Protein AF-A0A2U8WHD4-F1 (afdb_monomer)

Sequence (89 aa):
MNELTLLSTDSLPALQTVLDGLGTGQALRLTNTDCDRLFGVNDARMGRVRNFARGHNCIALWDDDGLTFCRQPPAAARWRPPPAGEPRT

Nearest PDB structures (foldseek):
  3zie-assembly1_A  TM=5.720E-01  e=2.438E+00  Archaeoglobus fulgidus
  3fau-assembly3_B  TM=4.037E-01  e=3.587E+00  Homo sapiens
  3ztw-assembly1_A  TM=4.354E-01  e=6.826E+00  Thermus thermophilus HB27
  6d6y-assembly1_A  TM=2.952E-01  e=7.763E+00  Moorena bouillonii

Mean predicted aligned error: 10.09 Å

Foldseek 3Di:
DDPPPPLPLQELVSVLVVLLPDDAFDKDWDFQVSLCNHQNDDPCSVVVVQVSLVVSCWGWDADPGGIMTHRHDDPVPPDDDDPPDDPPD

Secondary structure (DSSP, 8-state):
--GGG----SSHHHHHHHHHHPPTT-EEEEEHHHHHHHH-SSTTHHHHHHHHHHHTTEEEEEETTEEEEEEPPPGGGS--PPPS-----

Organism: NCBI:txid2202825

Structure (mmCIF, N/CA/C/O backbone):
data_AF-A0A2U8WHD4-F1
#
_entry.id   AF-A0A2U8WHD4-F1
#
loop_
_atom_site.group_PDB
_atom_site.id
_atom_site.type_symbol
_atom_site.label_atom_id
_atom_site.label_alt_id
_atom_site.label_comp_id
_atom_site.label_asym_id
_atom_site.label_entity_id
_atom_site.label_seq_id
_atom_site.pdbx_PDB_ins_code
_atom_site.Cartn_x
_atom_site.Cartn_y
_atom_site.Cartn_z
_atom_site.occupancy
_atom_site.B_iso_or_equiv
_atom_site.auth_seq_id
_atom_site.auth_comp_id
_atom_site.auth_asym_id
_atom_site.auth_atom_id
_atom_site.pdbx_PDB_model_num
ATOM 1 N N . MET A 1 1 ? -1.077 24.121 8.932 1.00 37.19 1 MET A N 1
ATOM 2 C CA . MET A 1 1 ? -0.240 23.438 7.922 1.00 37.19 1 MET A CA 1
ATOM 3 C C . MET A 1 1 ? -0.059 22.014 8.412 1.00 37.19 1 MET A C 1
ATOM 5 O O . MET A 1 1 ? 0.479 21.855 9.494 1.00 37.19 1 MET A O 1
ATOM 9 N N . ASN A 1 2 ? -0.623 21.018 7.719 1.00 36.44 2 ASN A N 1
ATOM 10 C CA . ASN A 1 2 ? -0.597 19.621 8.167 1.00 36.44 2 ASN A CA 1
ATOM 11 C C . ASN A 1 2 ? 0.796 19.022 7.948 1.00 36.44 2 ASN A C 1
ATOM 13 O O . ASN A 1 2 ? 1.226 18.872 6.812 1.00 36.44 2 ASN A O 1
ATOM 17 N N . GLU A 1 3 ? 1.459 18.635 9.032 1.00 41.75 3 GLU A N 1
ATOM 18 C CA . GLU A 1 3 ? 2.804 18.041 9.066 1.00 41.75 3 GLU A CA 1
ATOM 19 C C . GLU A 1 3 ? 2.839 16.562 8.610 1.00 41.75 3 GLU A C 1
ATOM 21 O O . GLU A 1 3 ? 3.816 15.855 8.828 1.00 41.75 3 GLU A O 1
ATOM 26 N N . LEU A 1 4 ? 1.781 16.074 7.951 1.00 46.47 4 LEU A N 1
ATOM 27 C CA . LEU A 1 4 ? 1.667 14.689 7.464 1.00 46.47 4 LEU A CA 1
ATOM 28 C C . LEU A 1 4 ? 2.231 14.480 6.046 1.00 46.47 4 LEU A C 1
ATOM 30 O O . LEU A 1 4 ? 2.255 13.355 5.559 1.00 46.47 4 LEU A O 1
ATOM 34 N N . THR A 1 5 ? 2.698 15.537 5.380 1.00 45.09 5 THR A N 1
ATOM 35 C CA . THR A 1 5 ? 3.239 15.491 4.007 1.00 45.09 5 THR A CA 1
ATOM 36 C C . THR A 1 5 ? 4.762 15.345 3.921 1.00 45.09 5 THR A C 1
AT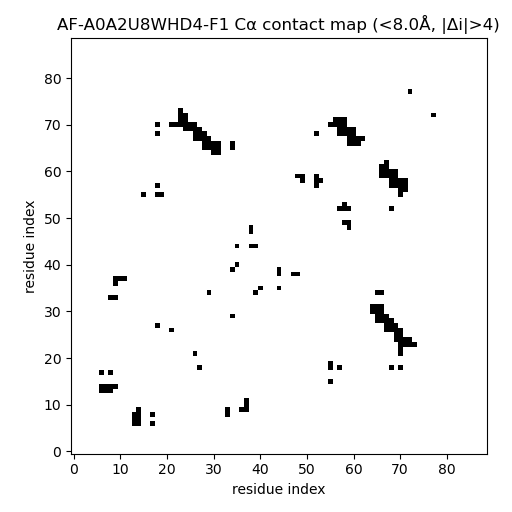OM 38 O O . THR A 1 5 ? 5.286 15.283 2.815 1.00 45.09 5 THR A O 1
ATOM 41 N N . LEU A 1 6 ? 5.482 15.266 5.048 1.00 46.25 6 LEU A N 1
ATOM 42 C CA . LEU A 1 6 ? 6.952 15.129 5.068 1.00 46.25 6 LEU A CA 1
ATOM 43 C C . LEU A 1 6 ? 7.456 13.732 5.451 1.00 46.25 6 LEU A C 1
ATOM 45 O O . LEU A 1 6 ? 8.666 13.521 5.531 1.00 46.25 6 LEU A O 1
ATOM 49 N N . LEU A 1 7 ? 6.568 12.757 5.662 1.00 53.56 7 LEU A N 1
ATOM 50 C CA . LEU A 1 7 ? 6.985 11.360 5.780 1.00 53.56 7 LEU A CA 1
ATOM 51 C C . LEU A 1 7 ? 7.241 10.811 4.376 1.00 53.56 7 LEU A C 1
ATOM 53 O O . LEU A 1 7 ? 6.429 10.085 3.810 1.00 53.56 7 LEU A O 1
ATOM 57 N N . SER A 1 8 ? 8.377 11.210 3.812 1.00 58.38 8 SER A N 1
ATOM 58 C CA . SER A 1 8 ? 8.963 10.604 2.624 1.00 58.38 8 SER A CA 1
ATOM 59 C C . SER A 1 8 ? 8.970 9.088 2.792 1.00 58.38 8 SER A C 1
ATOM 61 O O . SER A 1 8 ? 9.764 8.546 3.556 1.00 58.38 8 SER A O 1
ATOM 63 N N . THR A 1 9 ? 8.127 8.373 2.051 1.00 68.12 9 THR A N 1
ATOM 64 C CA . THR A 1 9 ? 8.181 6.907 1.948 1.00 68.12 9 THR A CA 1
ATOM 65 C C . THR A 1 9 ? 9.373 6.441 1.104 1.00 68.12 9 THR A C 1
ATOM 67 O O . THR A 1 9 ? 9.432 5.284 0.716 1.00 68.12 9 THR A O 1
ATOM 70 N N . ASP A 1 10 ? 10.366 7.309 0.870 1.00 75.62 10 ASP A N 1
ATOM 71 C CA . ASP A 1 10 ? 11.591 7.087 0.091 1.00 75.62 10 ASP A CA 1
ATOM 72 C C . ASP A 1 10 ? 12.486 5.944 0.609 1.00 75.62 10 ASP A C 1
ATOM 74 O O . ASP A 1 10 ? 13.449 5.559 -0.058 1.00 75.62 10 ASP A O 1
ATOM 78 N N . SER A 1 11 ? 12.205 5.400 1.799 1.00 83.81 11 SER A N 1
ATOM 79 C CA . SER A 1 11 ? 12.932 4.267 2.376 1.00 83.81 11 SER A CA 1
ATOM 80 C C . SER A 1 11 ? 12.014 3.324 3.160 1.00 83.81 11 SER A C 1
ATOM 82 O O . SER A 1 11 ? 10.975 3.735 3.679 1.00 83.81 11 SER A O 1
ATOM 84 N N . LEU A 1 12 ? 12.421 2.056 3.298 1.00 86.06 12 LEU A N 1
ATOM 85 C CA . LEU A 1 12 ? 11.669 1.052 4.065 1.00 86.06 12 LEU A CA 1
ATOM 86 C C . LEU A 1 12 ? 11.449 1.446 5.543 1.00 86.06 12 LEU A C 1
ATOM 88 O O . LEU A 1 12 ? 10.324 1.276 6.012 1.00 86.06 12 LEU A O 1
ATOM 92 N N . PRO A 1 13 ? 12.433 2.006 6.282 1.00 86.69 13 PRO A N 1
ATOM 93 C CA . PRO A 1 13 ? 12.206 2.468 7.658 1.00 86.69 13 PRO A CA 1
ATOM 94 C C . PRO A 1 13 ? 11.215 3.637 7.758 1.00 86.69 13 PRO A C 1
ATOM 96 O O . PRO A 1 13 ? 10.420 3.715 8.697 1.00 86.69 13 PRO A O 1
ATOM 99 N N . ALA A 1 14 ? 11.226 4.540 6.774 1.00 84.88 14 ALA A N 1
ATOM 100 C CA . ALA A 1 14 ? 10.274 5.643 6.738 1.00 84.88 14 ALA A CA 1
ATOM 101 C C . ALA A 1 14 ? 8.858 5.137 6.424 1.00 84.88 14 ALA A C 1
ATOM 103 O O . ALA A 1 14 ? 7.908 5.496 7.117 1.00 84.88 14 ALA A O 1
ATOM 104 N N . LEU A 1 15 ? 8.727 4.218 5.459 1.00 87.44 15 LEU A N 1
ATOM 105 C CA . LEU A 1 15 ? 7.466 3.536 5.172 1.00 87.44 15 LEU A CA 1
ATOM 106 C C . LEU A 1 15 ? 6.931 2.796 6.408 1.00 87.44 15 LEU A C 1
ATOM 108 O O . LEU A 1 15 ? 5.744 2.880 6.705 1.00 87.44 15 LEU A O 1
ATOM 112 N N . GLN A 1 16 ? 7.804 2.116 7.151 1.00 87.62 16 GLN A N 1
ATOM 113 C CA . GLN A 1 16 ? 7.457 1.437 8.399 1.00 87.62 16 GLN A CA 1
ATOM 114 C C . GLN A 1 16 ? 6.863 2.406 9.429 1.00 87.62 16 GLN A C 1
ATOM 116 O O . GLN A 1 16 ? 5.777 2.145 9.936 1.00 87.62 16 GLN A O 1
ATOM 121 N N . THR A 1 17 ? 7.505 3.555 9.660 1.00 87.44 17 THR A N 1
ATOM 122 C CA . THR A 1 17 ? 6.987 4.593 10.573 1.00 87.44 17 THR A CA 1
ATOM 123 C C . THR A 1 17 ? 5.574 5.041 10.188 1.00 87.44 17 THR A C 1
ATOM 125 O O . TH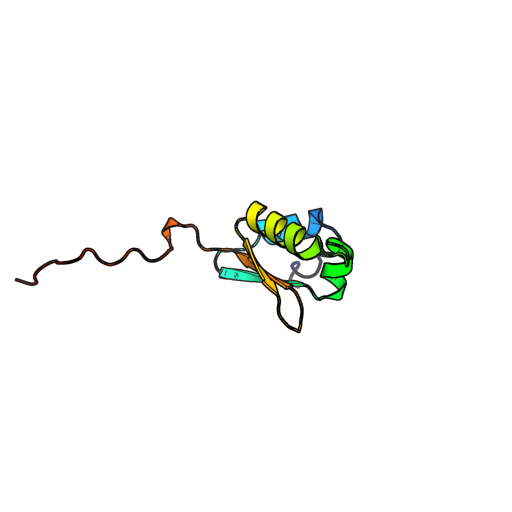R A 1 17 ? 4.706 5.182 11.050 1.00 87.44 17 THR A O 1
ATOM 128 N N . VAL A 1 18 ? 5.315 5.224 8.888 1.00 87.81 18 VAL A N 1
ATOM 129 C CA . VAL A 1 18 ? 3.983 5.604 8.393 1.00 87.81 18 VAL A CA 1
ATOM 130 C C . VAL A 1 18 ? 2.971 4.487 8.639 1.00 87.81 18 VAL A C 1
ATOM 132 O O . VAL A 1 18 ? 1.886 4.752 9.153 1.00 87.81 18 VAL A O 1
ATOM 135 N N . LEU A 1 19 ? 3.314 3.240 8.299 1.00 87.00 19 LEU A N 1
ATOM 136 C CA . LEU A 1 19 ? 2.415 2.101 8.488 1.00 87.00 19 LEU A CA 1
ATOM 137 C C . LEU A 1 19 ? 2.107 1.851 9.965 1.00 87.00 19 LEU A C 1
ATOM 139 O O . LEU A 1 19 ? 0.968 1.532 10.299 1.00 87.00 19 LEU A O 1
ATOM 143 N N . ASP A 1 20 ? 3.084 2.024 10.852 1.00 84.62 20 ASP A N 1
ATOM 144 C CA . ASP A 1 20 ? 2.893 1.886 12.293 1.00 84.62 20 ASP A CA 1
ATOM 145 C C . ASP A 1 20 ? 1.966 2.967 12.855 1.00 84.62 20 ASP A C 1
ATOM 147 O O . ASP A 1 20 ? 1.156 2.662 13.732 1.00 84.62 20 ASP A O 1
ATOM 151 N N . GLY A 1 21 ? 1.990 4.171 12.279 1.00 84.06 21 GLY A N 1
ATOM 152 C CA . GLY A 1 21 ? 1.073 5.263 12.605 1.00 84.06 21 GLY A CA 1
ATOM 153 C C . GLY A 1 21 ? -0.337 5.145 12.014 1.00 84.06 21 GLY A C 1
ATOM 154 O O . GLY A 1 21 ? -1.210 5.920 12.406 1.00 84.06 21 GLY A O 1
ATOM 155 N N . LEU A 1 22 ? -0.604 4.203 11.098 1.00 83.94 22 LEU A N 1
ATOM 156 C CA . LEU A 1 22 ? -1.942 4.056 10.515 1.00 83.94 22 LEU A CA 1
ATOM 157 C C . LEU A 1 22 ? -2.968 3.648 11.583 1.00 83.94 22 LEU A C 1
ATOM 159 O O . LEU A 1 22 ? -2.792 2.686 12.330 1.00 83.94 22 LEU A O 1
ATOM 163 N N . GLY A 1 23 ? -4.095 4.341 11.622 1.00 80.94 23 GLY A N 1
ATOM 164 C CA . GLY A 1 23 ? -5.285 3.921 12.348 1.00 80.94 23 GLY A CA 1
ATOM 165 C C . GLY A 1 23 ? -5.986 2.741 11.670 1.00 80.94 23 GLY A C 1
ATOM 166 O O . GLY A 1 23 ? -5.757 2.418 10.503 1.00 80.94 23 GLY A O 1
ATOM 167 N N . THR A 1 24 ? -6.885 2.084 12.404 1.00 80.31 24 THR A N 1
ATOM 168 C CA . THR A 1 24 ? -7.727 1.016 11.840 1.00 80.31 24 THR A CA 1
ATOM 169 C C . THR A 1 24 ? -8.585 1.562 10.698 1.00 80.31 24 THR A C 1
ATOM 171 O O . THR A 1 24 ? -9.263 2.572 10.867 1.00 80.31 24 THR A O 1
ATOM 174 N N . GLY A 1 25 ? -8.566 0.891 9.542 1.00 77.56 25 GLY A N 1
ATOM 175 C CA . GLY A 1 25 ? -9.306 1.323 8.353 1.00 77.56 25 GLY A CA 1
ATOM 176 C C . GLY A 1 25 ? -8.623 2.429 7.543 1.00 77.56 25 GLY A C 1
ATOM 177 O O . GLY A 1 25 ? -9.135 2.797 6.489 1.00 77.56 25 GLY A O 1
ATOM 178 N N . GLN A 1 26 ? -7.466 2.934 7.984 1.00 85.50 26 GLN A N 1
ATOM 179 C CA . GLN A 1 26 ? -6.650 3.822 7.163 1.00 85.50 26 GLN A CA 1
ATOM 180 C C . GLN A 1 26 ? -5.797 3.023 6.176 1.00 85.50 26 GLN A C 1
ATOM 182 O O . GLN A 1 26 ? -5.415 1.871 6.425 1.00 85.50 26 GLN A O 1
ATOM 187 N N . ALA A 1 27 ? -5.503 3.665 5.049 1.00 87.94 27 ALA A N 1
ATOM 188 C CA . ALA A 1 27 ? -4.709 3.098 3.980 1.00 87.94 27 ALA A CA 1
ATOM 189 C C . ALA A 1 27 ? -3.632 4.079 3.517 1.00 87.94 27 ALA A C 1
ATOM 191 O O . ALA A 1 27 ? -3.843 5.291 3.508 1.00 87.94 27 ALA A O 1
ATOM 192 N N . LEU A 1 28 ? -2.494 3.531 3.110 1.00 89.00 28 LEU A N 1
ATOM 193 C CA . LEU A 1 28 ? -1.401 4.251 2.478 1.00 89.00 28 LEU A CA 1
ATOM 194 C C . LEU A 1 28 ? -1.207 3.695 1.074 1.00 89.00 28 LEU A C 1
ATOM 196 O O . LEU A 1 28 ? -1.000 2.494 0.909 1.00 89.00 28 LEU A O 1
ATOM 200 N N . ARG A 1 29 ? -1.238 4.569 0.072 1.00 90.00 29 ARG A N 1
ATOM 201 C CA . ARG A 1 29 ? -0.991 4.198 -1.319 1.00 90.00 29 ARG A CA 1
ATOM 202 C C . ARG A 1 29 ? 0.398 4.647 -1.749 1.00 90.00 29 ARG A C 1
ATOM 204 O O . ARG A 1 29 ? 0.805 5.770 -1.473 1.00 90.00 29 ARG A O 1
ATOM 211 N N . LEU A 1 30 ? 1.098 3.752 -2.429 1.00 88.19 30 LEU A 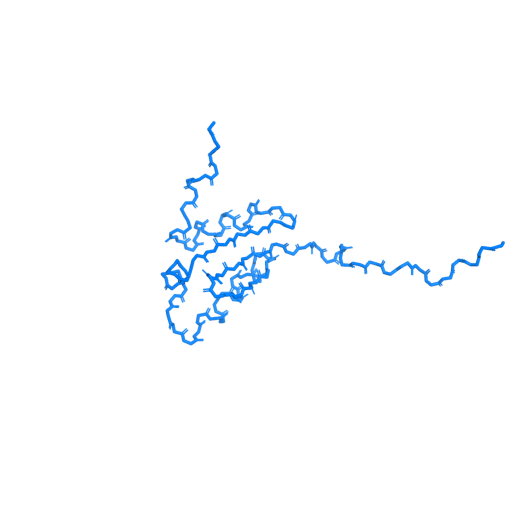N 1
ATOM 212 C CA . LEU A 1 30 ? 2.376 3.978 -3.081 1.00 88.19 30 LEU A CA 1
ATOM 213 C C . LEU A 1 30 ? 2.189 3.846 -4.586 1.00 88.19 30 LEU A C 1
ATOM 215 O O . LEU A 1 30 ? 1.433 2.988 -5.050 1.00 88.19 30 LEU A O 1
ATOM 219 N N . THR A 1 31 ? 2.906 4.664 -5.349 1.00 88.69 31 THR A N 1
ATOM 220 C CA . THR A 1 31 ? 2.950 4.502 -6.804 1.00 88.69 31 THR A CA 1
ATOM 221 C C . THR A 1 31 ? 3.736 3.241 -7.173 1.00 88.69 31 THR A C 1
ATOM 223 O O . THR A 1 31 ? 4.533 2.730 -6.377 1.00 88.69 31 THR A O 1
ATOM 226 N N . ASN A 1 32 ? 3.551 2.735 -8.396 1.00 86.38 32 ASN A N 1
ATOM 227 C CA . ASN A 1 32 ? 4.377 1.633 -8.902 1.00 86.38 32 ASN A CA 1
ATOM 228 C C . ASN A 1 32 ? 5.878 1.986 -8.873 1.00 86.38 32 ASN A C 1
ATOM 230 O O . ASN A 1 32 ? 6.683 1.157 -8.458 1.00 86.38 32 ASN A O 1
ATOM 234 N N . THR A 1 33 ? 6.242 3.233 -9.189 1.00 87.00 33 THR A N 1
ATOM 235 C CA . THR A 1 33 ? 7.628 3.727 -9.128 1.00 87.00 33 THR A CA 1
ATOM 236 C C . THR A 1 33 ? 8.215 3.646 -7.718 1.00 87.00 33 THR A C 1
ATOM 238 O O . THR A 1 33 ? 9.334 3.162 -7.541 1.00 87.00 33 THR A O 1
ATOM 241 N N . ASP A 1 34 ? 7.464 4.072 -6.699 1.00 87.56 34 ASP A N 1
ATOM 242 C CA . ASP A 1 34 ? 7.918 3.994 -5.303 1.00 87.56 34 ASP A CA 1
ATOM 243 C C . ASP A 1 34 ? 8.062 2.541 -4.855 1.00 87.56 34 ASP A C 1
ATOM 245 O O . ASP A 1 34 ? 9.030 2.173 -4.188 1.00 87.56 34 ASP A O 1
ATOM 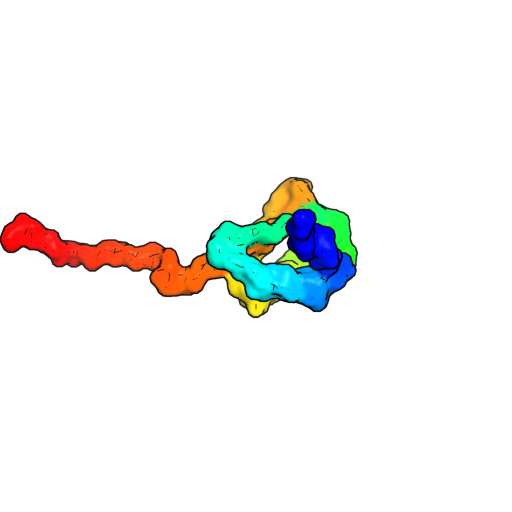249 N N . CYS A 1 35 ? 7.130 1.684 -5.273 1.00 85.69 35 CYS A N 1
ATOM 250 C CA . CYS A 1 35 ? 7.201 0.255 -4.992 1.00 85.69 35 CYS A CA 1
ATOM 251 C C . CYS A 1 35 ? 8.427 -0.393 -5.621 1.00 85.69 35 CYS A C 1
ATOM 253 O O . CYS A 1 35 ? 9.097 -1.190 -4.967 1.00 85.69 35 CYS A O 1
ATOM 255 N N . ASP A 1 36 ? 8.739 -0.043 -6.862 1.00 88.88 36 ASP A N 1
ATOM 256 C CA . ASP A 1 36 ? 9.903 -0.556 -7.575 1.00 88.88 36 ASP A CA 1
ATOM 257 C C . ASP A 1 36 ? 11.206 -0.084 -6.935 1.00 88.88 36 ASP A C 1
ATOM 259 O O . ASP A 1 36 ? 12.149 -0.865 -6.801 1.00 88.88 36 ASP A O 1
ATOM 263 N N . ARG A 1 37 ? 11.241 1.157 -6.445 1.00 88.88 37 ARG A N 1
ATOM 264 C CA . ARG A 1 37 ? 12.385 1.699 -5.707 1.00 88.88 37 ARG A CA 1
ATOM 265 C C . ARG A 1 37 ? 12.586 1.019 -4.350 1.00 88.88 37 ARG A C 1
ATOM 267 O O . ARG A 1 37 ? 13.721 0.737 -3.975 1.00 88.88 37 ARG A O 1
ATOM 274 N N . LEU A 1 38 ? 11.506 0.753 -3.616 1.00 87.88 38 LEU A N 1
ATOM 275 C CA . LEU A 1 38 ? 11.552 0.202 -2.255 1.00 87.88 38 LEU A CA 1
ATOM 276 C C . LEU A 1 38 ? 11.716 -1.315 -2.215 1.00 87.88 38 LEU A C 1
ATOM 278 O O . LEU A 1 38 ? 12.441 -1.854 -1.380 1.00 87.88 38 LEU A O 1
ATOM 282 N N . PHE A 1 39 ? 11.006 -2.010 -3.098 1.00 87.19 39 PHE A N 1
ATOM 283 C CA . PHE A 1 39 ? 10.889 -3.461 -3.090 1.00 87.19 39 PHE A CA 1
ATOM 284 C C . PHE A 1 39 ? 11.554 -4.117 -4.295 1.00 87.19 39 PHE A C 1
ATOM 286 O O . PHE A 1 39 ? 11.599 -5.347 -4.317 1.00 87.19 39 PHE A O 1
ATOM 293 N N . GLY A 1 40 ? 12.095 -3.355 -5.251 1.00 87.31 40 GLY A N 1
ATOM 294 C CA . GLY A 1 40 ? 12.733 -3.857 -6.470 1.00 87.31 40 GLY A CA 1
ATOM 295 C C . GLY A 1 40 ? 11.736 -4.371 -7.513 1.00 87.31 40 GLY A C 1
ATOM 296 O O . GLY A 1 40 ? 10.607 -4.716 -7.189 1.00 87.31 40 GLY A O 1
ATOM 297 N N . VAL A 1 41 ? 12.184 -4.504 -8.763 1.00 87.12 41 VAL A N 1
ATOM 298 C CA . VAL A 1 41 ? 11.358 -4.903 -9.927 1.00 87.12 41 VAL A CA 1
ATOM 299 C C . VAL A 1 41 ? 11.349 -6.411 -10.221 1.00 87.12 41 VAL A C 1
ATOM 301 O O . VAL A 1 41 ? 10.991 -6.829 -11.315 1.00 87.12 41 VAL A O 1
ATOM 304 N N . ASN A 1 42 ? 11.799 -7.249 -9.286 1.00 89.12 42 ASN A N 1
ATOM 305 C CA . ASN A 1 42 ? 11.974 -8.682 -9.544 1.00 89.12 42 ASN A CA 1
ATOM 306 C C . ASN A 1 42 ? 10.770 -9.530 -9.098 1.00 89.12 42 ASN A C 1
ATOM 308 O O . ASN A 1 42 ? 9.885 -9.063 -8.383 1.00 89.12 42 ASN A O 1
ATOM 312 N N . ASP A 1 43 ? 10.789 -10.817 -9.436 1.00 84.75 43 ASP A N 1
ATOM 313 C CA . ASP A 1 43 ? 9.696 -11.758 -9.141 1.00 84.75 43 ASP A CA 1
ATOM 314 C C . ASP A 1 43 ? 9.430 -11.926 -7.631 1.00 84.75 43 ASP A C 1
ATOM 316 O O . ASP A 1 43 ? 8.328 -12.269 -7.200 1.00 84.75 43 ASP A O 1
ATOM 320 N N . ALA A 1 44 ? 10.424 -11.617 -6.792 1.00 87.81 44 ALA A N 1
ATOM 321 C CA . ALA A 1 44 ? 10.295 -11.632 -5.338 1.00 87.81 44 ALA A CA 1
ATOM 322 C C . ALA A 1 44 ? 9.611 -10.373 -4.765 1.00 87.81 44 ALA A C 1
ATOM 324 O O . ALA A 1 44 ? 9.293 -10.357 -3.571 1.00 87.81 44 ALA A O 1
ATOM 325 N N . ARG A 1 45 ? 9.351 -9.334 -5.577 1.00 88.25 45 ARG A N 1
ATOM 326 C CA . ARG A 1 45 ? 8.712 -8.066 -5.168 1.00 88.25 45 ARG A CA 1
ATOM 327 C C . ARG A 1 45 ? 7.418 -8.313 -4.408 1.00 88.25 45 ARG A C 1
ATOM 329 O O . ARG A 1 45 ? 7.253 -7.840 -3.286 1.00 88.25 45 ARG A O 1
ATOM 336 N N . MET A 1 46 ? 6.524 -9.118 -4.981 1.00 85.94 46 MET A N 1
ATOM 337 C CA . MET A 1 46 ? 5.223 -9.409 -4.379 1.00 85.94 46 MET A CA 1
ATOM 338 C C . MET A 1 46 ? 5.359 -10.151 -3.041 1.00 85.94 46 MET A C 1
ATOM 340 O O . MET A 1 46 ? 4.627 -9.862 -2.093 1.00 85.94 46 MET A O 1
ATOM 344 N N . GLY A 1 47 ? 6.324 -11.070 -2.935 1.00 89.62 47 GLY A N 1
ATOM 345 C CA . GLY A 1 47 ? 6.630 -11.774 -1.690 1.00 89.62 47 GLY A CA 1
ATOM 346 C C . GLY A 1 47 ? 7.136 -10.829 -0.599 1.00 89.62 47 GLY A C 1
ATOM 347 O O . GLY A 1 47 ? 6.640 -10.872 0.528 1.00 89.62 47 GLY A O 1
ATOM 348 N N . ARG A 1 48 ? 8.064 -9.924 -0.943 1.00 90.25 48 ARG A N 1
ATOM 349 C CA . ARG A 1 48 ? 8.596 -8.912 -0.017 1.00 90.25 48 ARG A CA 1
ATOM 350 C C . ARG A 1 48 ? 7.514 -7.961 0.474 1.00 90.25 48 ARG A C 1
ATOM 352 O O . ARG A 1 48 ? 7.391 -7.769 1.678 1.00 90.25 48 ARG A O 1
ATOM 359 N N . VAL A 1 49 ? 6.698 -7.437 -0.438 1.00 90.69 49 VAL A N 1
ATOM 360 C CA . VAL A 1 49 ? 5.575 -6.547 -0.117 1.00 90.69 49 VAL A CA 1
ATOM 361 C C . VAL A 1 49 ? 4.585 -7.219 0.833 1.00 90.69 49 VAL A C 1
ATOM 363 O O . VAL A 1 49 ? 4.210 -6.638 1.848 1.00 90.69 49 VAL A O 1
ATOM 366 N N . ARG A 1 50 ? 4.187 -8.466 0.550 1.00 90.12 50 ARG A N 1
ATOM 367 C CA . ARG A 1 50 ? 3.263 -9.214 1.417 1.00 90.12 50 ARG A CA 1
ATOM 368 C C . ARG A 1 50 ? 3.855 -9.482 2.795 1.00 90.12 50 ARG A C 1
ATOM 370 O O . ARG A 1 50 ? 3.139 -9.375 3.788 1.00 90.12 50 ARG A O 1
ATOM 377 N N . ASN A 1 51 ? 5.140 -9.832 2.862 1.00 90.50 51 ASN A N 1
ATOM 378 C CA . ASN A 1 51 ? 5.816 -10.063 4.134 1.00 90.50 51 ASN A CA 1
ATOM 379 C C . ASN A 1 51 ? 5.908 -8.769 4.954 1.00 90.50 51 ASN A C 1
ATOM 381 O O . ASN A 1 51 ? 5.598 -8.762 6.142 1.00 90.50 51 ASN A O 1
ATOM 385 N N . PHE A 1 52 ? 6.239 -7.661 4.289 1.00 90.38 52 PHE A N 1
ATOM 386 C CA . PHE A 1 52 ? 6.282 -6.336 4.893 1.00 90.38 52 PHE A CA 1
ATOM 387 C C . PHE A 1 52 ? 4.908 -5.921 5.435 1.00 90.38 52 PHE A C 1
ATOM 389 O O . PHE A 1 52 ? 4.787 -5.582 6.607 1.00 90.38 52 PHE A O 1
ATOM 396 N N . ALA A 1 53 ? 3.844 -6.060 4.638 1.00 90.44 53 ALA A N 1
ATOM 397 C CA . ALA A 1 53 ? 2.478 -5.765 5.074 1.00 90.44 53 ALA A CA 1
ATOM 398 C C . ALA A 1 53 ? 2.079 -6.585 6.315 1.00 90.44 53 ALA A C 1
ATOM 400 O O . ALA A 1 53 ? 1.587 -6.029 7.300 1.00 90.44 53 ALA A O 1
ATOM 401 N N . ARG A 1 54 ? 2.356 -7.899 6.300 1.00 87.75 54 ARG A N 1
ATOM 402 C CA . ARG A 1 54 ? 2.062 -8.802 7.424 1.00 87.75 54 ARG A CA 1
ATOM 403 C C . ARG A 1 54 ? 2.792 -8.414 8.705 1.00 87.75 54 ARG A C 1
ATOM 405 O O . ARG A 1 54 ? 2.186 -8.512 9.768 1.00 87.75 54 ARG A O 1
ATOM 412 N N . GLY A 1 55 ? 4.043 -7.962 8.615 1.00 86.81 55 GLY A N 1
ATOM 413 C CA . GLY A 1 55 ? 4.801 -7.472 9.771 1.00 86.81 55 GLY A CA 1
ATOM 414 C C . GLY A 1 55 ? 4.135 -6.284 10.476 1.00 86.81 55 GLY A C 1
ATOM 415 O O . GLY A 1 55 ? 4.288 -6.129 11.682 1.00 86.81 55 GLY A O 1
ATOM 416 N N . 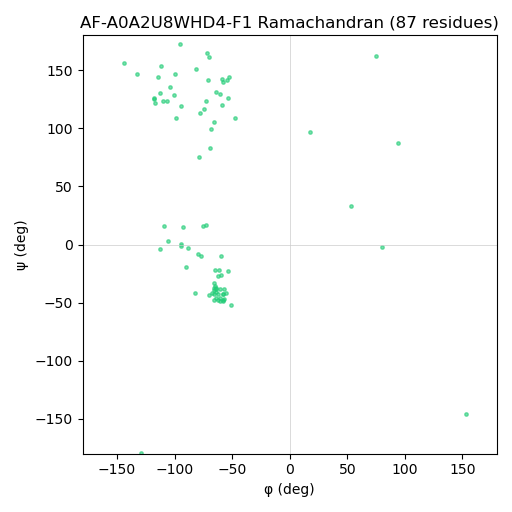HIS A 1 56 ? 3.327 -5.508 9.747 1.00 86.56 56 HIS A N 1
ATOM 417 C CA . HIS A 1 56 ? 2.692 -4.274 10.220 1.00 86.56 56 HIS A CA 1
ATOM 418 C C . HIS A 1 56 ? 1.170 -4.382 10.429 1.00 86.56 56 HIS A C 1
ATOM 420 O O . HIS A 1 56 ? 0.485 -3.359 10.535 1.00 86.56 56 HIS A O 1
ATOM 426 N N . ASN A 1 57 ? 0.613 -5.601 10.493 1.00 86.56 57 ASN A N 1
ATOM 427 C CA . ASN A 1 57 ? -0.840 -5.854 10.551 1.00 86.56 57 ASN A CA 1
ATOM 428 C C . ASN A 1 57 ? -1.617 -5.170 9.409 1.00 86.56 57 ASN A C 1
ATOM 430 O O . ASN A 1 57 ? -2.753 -4.714 9.572 1.00 86.56 57 ASN A O 1
ATOM 434 N N . CYS A 1 58 ? -0.979 -5.074 8.247 1.00 88.69 58 CYS A N 1
ATOM 435 C CA . CYS A 1 58 ? -1.552 -4.499 7.046 1.00 88.69 58 CYS A CA 1
ATOM 436 C C . CYS A 1 58 ? -1.778 -5.584 5.989 1.00 88.69 58 CYS A C 1
ATOM 438 O O . CYS A 1 58 ? -1.086 -6.602 5.939 1.00 88.69 58 CYS A O 1
ATOM 440 N N . ILE A 1 59 ? -2.739 -5.339 5.106 1.00 89.00 59 ILE A N 1
ATOM 441 C CA . ILE A 1 59 ? -2.867 -6.047 3.832 1.00 89.00 59 ILE A CA 1
ATOM 442 C C . ILE A 1 59 ? -2.284 -5.187 2.722 1.00 89.00 59 ILE A C 1
ATOM 444 O O . ILE A 1 59 ? -2.371 -3.966 2.778 1.00 89.00 59 ILE A O 1
ATOM 448 N N . ALA A 1 60 ? -1.709 -5.842 1.723 1.00 90.75 60 ALA A N 1
ATOM 449 C CA . ALA A 1 60 ? -1.213 -5.220 0.507 1.00 90.75 60 ALA A CA 1
ATOM 450 C C . ALA A 1 60 ? -2.167 -5.547 -0.649 1.00 90.75 60 ALA A C 1
ATOM 452 O O . ALA A 1 60 ? -2.417 -6.724 -0.926 1.00 90.75 60 ALA A O 1
ATOM 453 N N . LEU A 1 61 ? -2.680 -4.515 -1.311 1.00 90.00 61 LEU A N 1
ATOM 454 C CA . LEU A 1 61 ? -3.561 -4.589 -2.474 1.00 90.00 61 LEU A CA 1
ATOM 455 C C . LEU A 1 61 ? -2.848 -3.939 -3.657 1.00 90.00 61 LEU A C 1
ATOM 457 O O . LEU A 1 61 ? -2.458 -2.780 -3.561 1.00 90.00 61 LEU A O 1
ATOM 461 N N . TRP A 1 62 ? -2.656 -4.686 -4.741 1.00 88.75 62 TRP A N 1
ATOM 462 C CA . TRP A 1 62 ? -2.052 -4.164 -5.968 1.00 88.75 62 TRP A CA 1
ATOM 463 C C . TRP A 1 62 ? -3.151 -3.862 -6.983 1.00 88.75 62 TRP A C 1
ATOM 465 O O . TRP A 1 62 ? -3.978 -4.737 -7.243 1.00 88.75 62 TRP A O 1
ATOM 475 N N . ASP A 1 63 ? -3.144 -2.656 -7.539 1.00 87.19 63 ASP A N 1
ATOM 476 C CA . ASP A 1 63 ? -4.015 -2.213 -8.628 1.00 87.19 63 ASP A CA 1
ATOM 477 C C . ASP A 1 63 ? -3.188 -1.569 -9.759 1.00 87.19 63 ASP A C 1
ATOM 479 O O . ASP A 1 63 ? -1.955 -1.529 -9.701 1.00 87.19 63 ASP A O 1
ATOM 483 N N . ASP A 1 64 ? -3.859 -1.104 -10.814 1.00 85.81 64 ASP A N 1
ATOM 484 C CA . ASP A 1 64 ? -3.197 -0.502 -11.979 1.00 85.81 64 ASP A CA 1
ATOM 485 C C . ASP A 1 64 ? -2.411 0.770 -11.624 1.00 85.81 64 ASP A C 1
ATOM 487 O O . ASP A 1 64 ? -1.407 1.095 -12.263 1.00 85.81 64 ASP A O 1
ATOM 491 N N . ASP A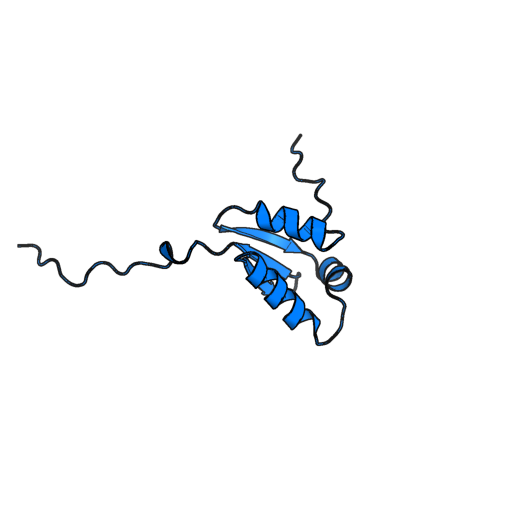 1 65 ? -2.818 1.471 -10.568 1.00 80.62 65 ASP A N 1
ATOM 492 C CA . ASP A 1 65 ? -2.193 2.717 -10.157 1.00 80.62 65 ASP A CA 1
ATOM 493 C C . ASP A 1 65 ? -1.037 2.520 -9.161 1.00 80.62 65 ASP A C 1
ATOM 495 O O . ASP A 1 65 ? -0.205 3.419 -8.976 1.00 80.62 65 ASP A O 1
ATOM 499 N N . GLY A 1 66 ? -0.974 1.367 -8.492 1.00 87.00 66 GLY A N 1
ATOM 500 C CA . GLY A 1 66 ? 0.101 1.043 -7.569 1.00 87.00 66 GLY A CA 1
ATOM 501 C C . GLY A 1 66 ? -0.281 0.069 -6.465 1.00 87.00 66 GLY A C 1
ATOM 502 O O . GLY A 1 66 ? -1.036 -0.885 -6.643 1.00 87.00 66 GLY A O 1
ATOM 503 N N . LEU A 1 67 ? 0.322 0.285 -5.300 1.00 90.19 67 LEU A N 1
ATOM 504 C CA . LEU A 1 67 ? 0.209 -0.594 -4.148 1.00 90.19 67 LEU A CA 1
ATOM 505 C C . LEU A 1 67 ? -0.430 0.149 -2.986 1.00 90.19 67 LEU A C 1
ATOM 507 O O . LEU A 1 67 ? 0.080 1.168 -2.528 1.00 90.19 67 LEU A O 1
ATOM 511 N N . THR A 1 68 ? -1.495 -0.418 -2.445 1.00 91.12 68 THR A N 1
ATOM 512 C CA . THR A 1 68 ? -2.179 0.110 -1.271 1.00 91.12 68 THR A CA 1
ATOM 513 C C . THR A 1 68 ? -1.960 -0.807 -0.074 1.00 91.12 68 THR A C 1
ATOM 515 O O . THR A 1 68 ? -2.283 -1.995 -0.112 1.00 91.12 68 THR A O 1
ATOM 518 N N . PHE A 1 69 ? -1.431 -0.250 1.012 1.00 90.75 69 PHE A N 1
ATOM 519 C CA . PHE A 1 69 ?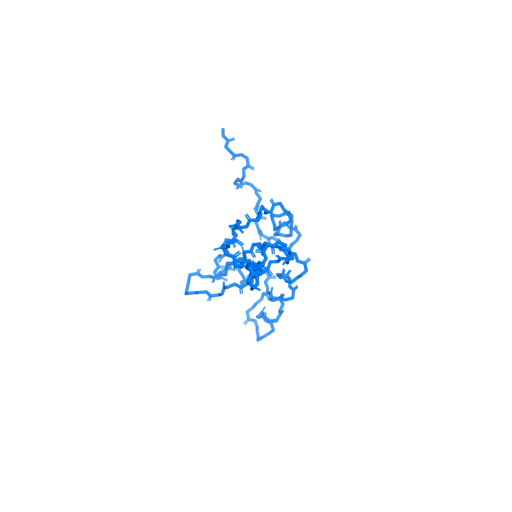 -1.374 -0.885 2.321 1.00 90.75 69 PHE A CA 1
ATOM 520 C C . PHE A 1 69 ? -2.5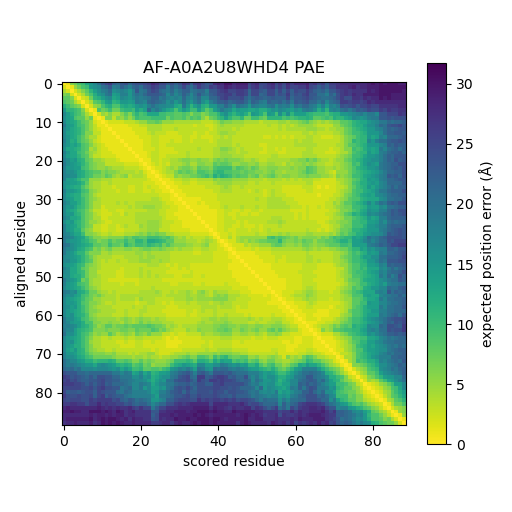77 -0.450 3.147 1.00 90.75 69 PHE A C 1
ATOM 522 O O . PHE A 1 69 ? -2.706 0.732 3.449 1.00 90.75 69 PHE A O 1
ATOM 529 N N . CYS A 1 70 ? -3.428 -1.385 3.559 1.00 89.12 70 CYS A N 1
ATOM 530 C CA . CYS A 1 70 ? -4.559 -1.092 4.441 1.00 89.12 70 CYS A CA 1
ATOM 531 C C . CYS A 1 70 ? -4.340 -1.746 5.798 1.00 89.12 70 CYS A C 1
ATOM 533 O O . CYS A 1 70 ? -4.089 -2.954 5.865 1.00 89.12 70 CYS A O 1
ATOM 535 N N . ARG A 1 71 ? -4.497 -0.988 6.885 1.00 88.12 71 ARG A N 1
ATOM 536 C CA . ARG A 1 71 ? -4.431 -1.567 8.226 1.00 88.12 71 ARG A CA 1
ATOM 537 C C . ARG A 1 71 ? -5.677 -2.389 8.498 1.00 88.12 71 ARG A C 1
ATOM 539 O O . ARG A 1 71 ? -6.803 -1.890 8.421 1.00 88.12 71 ARG A O 1
ATOM 546 N N . GLN A 1 72 ? -5.468 -3.659 8.828 1.00 81.19 72 GLN A N 1
ATOM 547 C CA . GLN A 1 72 ? -6.579 -4.527 9.170 1.00 81.19 72 GLN A CA 1
ATOM 548 C C . GLN A 1 72 ? -7.148 -4.121 10.529 1.00 81.19 72 GLN A C 1
ATOM 550 O O . GLN A 1 72 ? -6.384 -3.806 11.447 1.00 81.19 72 GLN A O 1
ATOM 555 N N . PRO A 1 73 ? -8.478 -4.159 10.692 1.00 70.88 73 PRO A N 1
ATOM 556 C CA . PRO A 1 73 ? -9.046 -4.128 12.021 1.00 70.88 73 PRO A CA 1
ATOM 557 C C . PRO A 1 73 ? -8.503 -5.318 12.823 1.00 70.88 73 PRO A C 1
ATOM 559 O O . PRO A 1 73 ? -8.324 -6.407 12.258 1.00 70.88 73 PRO A O 1
ATOM 562 N N . PRO A 1 74 ? -8.233 -5.137 14.128 1.00 66.12 74 PRO A N 1
ATOM 563 C CA . PRO A 1 74 ? -7.808 -6.236 14.981 1.00 66.12 74 PRO A CA 1
ATOM 564 C C . PRO A 1 74 ? -8.804 -7.389 14.846 1.00 66.12 74 PRO A C 1
ATOM 566 O O . PRO A 1 74 ? -10.003 -7.163 14.693 1.00 66.12 74 PRO A O 1
ATOM 569 N N . ALA A 1 75 ? -8.324 -8.633 14.893 1.00 61.69 75 ALA A N 1
ATOM 570 C CA . ALA A 1 75 ? -9.142 -9.817 14.618 1.00 61.69 75 ALA A CA 1
ATOM 571 C C . ALA A 1 75 ? -10.438 -9.896 15.457 1.00 61.69 75 ALA A C 1
ATOM 573 O O . ALA A 1 75 ? -11.404 -10.502 15.010 1.00 61.69 75 ALA A O 1
ATOM 574 N N . ALA A 1 76 ? -10.496 -9.231 16.616 1.00 57.31 76 ALA A N 1
ATOM 575 C CA . ALA A 1 76 ? -11.699 -9.092 17.443 1.00 57.31 76 ALA A CA 1
ATOM 576 C C . ALA A 1 76 ? -12.844 -8.286 16.788 1.00 57.31 76 ALA A C 1
ATOM 578 O O . ALA A 1 76 ? -14.001 -8.449 17.164 1.00 57.31 76 ALA A O 1
ATOM 579 N N . ALA A 1 77 ? -12.540 -7.436 15.806 1.00 55.41 77 ALA A N 1
ATOM 580 C CA . ALA A 1 77 ? -13.506 -6.674 15.018 1.00 55.41 77 ALA A CA 1
ATOM 581 C C . ALA A 1 77 ? -13.888 -7.374 13.697 1.00 55.41 77 ALA A C 1
ATOM 583 O O . ALA A 1 77 ? -14.746 -6.874 12.966 1.00 55.41 77 ALA A O 1
ATOM 584 N N . ARG A 1 78 ? -13.312 -8.552 13.387 1.00 56.59 78 ARG A N 1
ATOM 585 C CA . ARG A 1 78 ? -13.870 -9.434 12.350 1.00 56.59 78 ARG A CA 1
ATOM 586 C C . ARG A 1 78 ? -15.192 -9.962 12.887 1.00 56.59 78 ARG A C 1
ATOM 588 O O . ARG A 1 78 ? -15.177 -10.865 13.710 1.00 56.59 78 ARG A O 1
ATOM 595 N N . TRP A 1 79 ? -16.288 -9.350 12.443 1.00 63.66 79 TRP A N 1
ATOM 596 C CA . TRP A 1 79 ? -17.667 -9.841 12.513 1.00 63.66 79 TRP A CA 1
ATOM 597 C C . TRP A 1 79 ? -17.883 -10.981 13.520 1.00 63.66 79 TRP A C 1
ATOM 599 O O . TRP A 1 79 ? -17.665 -12.155 13.213 1.00 63.66 79 TRP A O 1
ATOM 609 N N . ARG A 1 80 ? -18.338 -10.636 14.727 1.00 58.75 80 ARG A N 1
ATOM 610 C CA . ARG A 1 80 ? -18.917 -11.628 15.629 1.00 58.75 80 ARG A CA 1
ATOM 611 C C . ARG A 1 80 ? -20.338 -11.879 15.121 1.00 58.75 80 ARG A C 1
ATOM 613 O O . ARG A 1 80 ? -21.133 -10.939 15.171 1.00 58.75 80 ARG A O 1
ATOM 620 N N . PRO A 1 81 ? -20.676 -13.071 14.598 1.00 69.38 81 PRO A N 1
ATOM 621 C CA . PRO A 1 81 ? -22.065 -13.353 14.280 1.00 69.38 81 PRO A CA 1
ATOM 622 C C . PRO A 1 81 ? -22.891 -13.183 15.566 1.00 69.38 81 PRO A C 1
ATOM 624 O O . PRO A 1 81 ? -22.406 -13.548 16.646 1.00 69.38 81 PRO A O 1
ATOM 627 N N . PRO A 1 82 ? -24.097 -12.596 15.491 1.00 70.81 82 PRO A N 1
ATOM 628 C CA . PRO A 1 82 ? -24.989 -12.572 16.641 1.00 70.81 82 PRO A CA 1
ATOM 629 C C . PRO A 1 82 ? -25.188 -14.014 17.139 1.00 70.81 82 PRO A C 1
ATOM 631 O O . PRO A 1 82 ? -25.233 -14.928 16.307 1.00 70.81 82 PRO A O 1
ATOM 634 N N . PRO A 1 83 ? -25.251 -14.251 18.464 1.00 74.94 83 PRO A N 1
ATOM 635 C CA . PRO A 1 83 ? -25.527 -15.584 18.981 1.00 74.94 83 PRO A CA 1
ATOM 636 C C . PRO A 1 83 ? -26.819 -16.096 18.338 1.00 74.94 83 PRO A C 1
ATOM 638 O O . PRO A 1 83 ? -27.836 -15.402 18.315 1.00 74.94 83 PRO A O 1
ATOM 641 N N . ALA A 1 84 ? -26.747 -17.283 17.739 1.00 74.06 84 ALA A N 1
ATOM 642 C CA . ALA A 1 84 ? -27.892 -17.905 17.103 1.00 74.06 84 ALA A CA 1
ATOM 643 C C . ALA A 1 84 ? -28.925 -18.251 18.183 1.00 74.06 84 ALA A C 1
ATOM 645 O O . ALA A 1 84 ? -28.740 -19.203 18.934 1.00 74.06 84 ALA A O 1
ATOM 646 N N . GLY A 1 85 ? -30.001 -17.468 18.240 1.00 67.62 85 GLY A N 1
ATOM 647 C CA . GLY A 1 85 ? -31.194 -17.779 19.018 1.00 67.62 85 GLY A CA 1
ATOM 648 C C . GLY A 1 85 ? -31.215 -17.176 20.418 1.00 67.62 85 GLY A C 1
ATOM 649 O O . GLY A 1 85 ? -30.935 -17.856 21.396 1.00 67.62 85 GLY A O 1
ATOM 650 N N . GLU A 1 86 ? -31.699 -15.942 20.524 1.00 63.28 86 GLU A N 1
ATOM 651 C CA . GLU A 1 86 ? -32.607 -15.625 21.625 1.00 63.28 86 GLU A CA 1
ATOM 652 C C . GLU A 1 86 ? -34.027 -15.684 21.053 1.00 63.28 86 GLU A C 1
ATOM 654 O O . GLU A 1 86 ? -34.382 -14.841 20.218 1.00 63.28 86 GLU A O 1
ATOM 659 N N . PRO A 1 87 ? -34.841 -16.697 21.406 1.00 64.12 87 PRO A N 1
ATOM 660 C CA . PRO A 1 87 ? -36.261 -16.630 21.118 1.00 64.12 87 PRO A CA 1
ATOM 661 C C . PRO A 1 87 ? -36.809 -15.387 21.821 1.00 64.12 87 PRO A C 1
ATOM 663 O O . PRO A 1 87 ? -36.710 -15.243 23.036 1.00 64.12 87 PRO A O 1
ATOM 666 N N . ARG A 1 88 ? -37.370 -14.462 21.039 1.00 61.19 88 ARG A N 1
ATOM 667 C CA . ARG A 1 88 ? -38.221 -13.402 21.575 1.00 61.19 88 ARG A CA 1
ATOM 668 C C . ARG A 1 88 ? -39.515 -14.042 22.061 1.00 61.19 88 ARG A C 1
ATOM 670 O O . ARG A 1 88 ? -40.480 -14.059 21.300 1.00 61.19 88 ARG A O 1
ATOM 677 N N . THR A 1 89 ? -39.544 -14.588 23.272 1.00 64.38 89 THR A N 1
ATOM 678 C CA . THR A 1 89 ? -40.764 -14.677 24.094 1.00 64.38 89 THR A CA 1
ATOM 679 C C . THR A 1 89 ? -40.417 -14.910 25.553 1.00 64.38 89 THR A C 1
ATOM 681 O O . THR A 1 89 ? -39.610 -15.824 25.818 1.00 64.38 89 THR A O 1
#

pLDDT: mean 78.83, std 14.27, range [3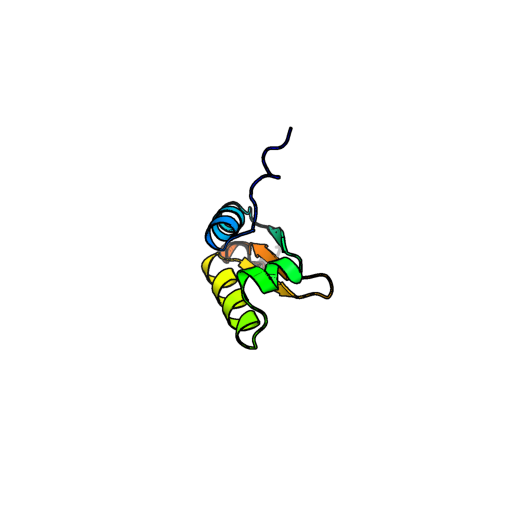6.44, 91.12]

Solvent-accessible surface area (backbone atoms only — not comparable to full-atom values): 5480 Å² total; per-residue (Å²): 133,80,83,79,82,72,75,57,61,87,38,67,71,46,38,46,57,53,52,70,67,51,50,72,74,36,69,50,77,40,43,52,68,55,45,36,73,70,54,41,86,52,91,58,22,65,59,52,49,46,51,53,22,54,77,59,54,24,45,67,46,80,56,96,75,21,40,35,39,33,31,50,64,59,74,88,70,57,76,77,75,75,78,87,76,76,77,92,120

Radius of gyration: 17.34 Å; Cα contacts (8 Å, |Δi|>4): 96; chains: 1; bounding box: 54×41×36 Å